Protein AF-A0A968YZK9-F1 (afdb_monomer_lite)

pLDDT: mean 77.74, std 13.96, range [34.81, 93.5]

Radius of gyration: 18.29 Å; chains: 1; bounding box: 26×36×50 Å

Sequence (64 aa):
MQTKTVEIKAMDREDRDWLESDLSHLSELEPYDWGDVDPEAIGQPICYESGVGFVIEGGKDSGQ

Foldseek 3Di:
DDDDDDPDDDQDPVNVCVVPDDCVCVVVDDPDCPDPDDPVPPDFDWDQDPPPGIDTPPDDPPDD

Secondary structure (DSSP, 8-state):
--------PPP-HHHHHHHT---GGGGGSPPP--TT--GGGSS--EEEETTTEEEETT------

Structure (mmCIF, N/CA/C/O backbone):
data_AF-A0A968YZK9-F1
#
_entry.id   AF-A0A968YZK9-F1
#
loop_
_atom_site.group_PDB
_atom_site.id
_atom_site.type_symbol
_atom_site.label_atom_id
_atom_site.label_alt_id
_atom_site.label_comp_id
_atom_site.label_asym_id
_atom_site.label_entity_id
_atom_site.label_seq_id
_atom_site.pdbx_PDB_ins_code
_atom_site.Cartn_x
_atom_site.Cartn_y
_atom_site.Cartn_z
_atom_site.occupancy
_atom_site.B_iso_or_equiv
_atom_site.auth_seq_id
_atom_site.auth_comp_id
_atom_site.auth_asym_id
_atom_site.auth_atom_id
_atom_site.pdbx_PDB_model_num
ATOM 1 N N . MET A 1 1 ? -0.993 -6.533 34.648 1.00 47.38 1 MET A N 1
ATOM 2 C CA . MET A 1 1 ? -1.397 -6.408 33.231 1.00 47.38 1 MET A CA 1
ATOM 3 C C . MET A 1 1 ? -1.484 -4.922 32.927 1.00 47.38 1 MET A C 1
ATOM 5 O O . MET A 1 1 ? -2.317 -4.255 33.524 1.00 47.38 1 MET A O 1
ATOM 9 N N . GLN A 1 2 ? -0.555 -4.379 32.138 1.00 39.69 2 GLN A N 1
ATOM 10 C CA . GLN A 1 2 ? -0.528 -2.952 31.804 1.00 39.69 2 GLN A CA 1
ATOM 11 C C . GLN A 1 2 ? -1.356 -2.749 30.527 1.00 39.69 2 GLN A C 1
ATOM 13 O O . GLN A 1 2 ? -0.977 -3.240 29.468 1.00 39.69 2 GLN A O 1
ATOM 18 N N . THR A 1 3 ? -2.495 -2.067 30.618 1.00 50.16 3 THR A N 1
ATOM 19 C CA . THR A 1 3 ? -3.271 -1.652 29.443 1.00 50.16 3 THR A CA 1
ATOM 20 C C . THR A 1 3 ? -2.623 -0.402 28.861 1.00 50.16 3 THR A C 1
ATOM 22 O O . THR A 1 3 ? -2.648 0.657 29.490 1.00 50.16 3 THR A O 1
ATOM 25 N N . LYS A 1 4 ? -2.002 -0.523 27.686 1.00 55.31 4 LYS A N 1
ATOM 26 C CA . LYS A 1 4 ? -1.457 0.624 26.958 1.00 55.31 4 LYS A CA 1
ATOM 27 C C . LYS A 1 4 ? -2.593 1.258 26.157 1.00 55.31 4 LYS A C 1
ATOM 29 O O . LYS A 1 4 ? -3.053 0.680 25.178 1.00 55.31 4 LYS A O 1
ATOM 34 N N . THR A 1 5 ? -3.064 2.416 26.603 1.00 65.19 5 THR A N 1
ATOM 35 C CA . THR A 1 5 ? -4.002 3.247 25.842 1.00 65.19 5 THR A CA 1
ATOM 36 C C . THR A 1 5 ? -3.300 3.724 24.572 1.00 65.19 5 THR A C 1
ATOM 38 O O . THR A 1 5 ? -2.223 4.314 24.649 1.00 65.19 5 THR A O 1
ATOM 41 N N . VAL A 1 6 ? -3.879 3.427 23.410 1.00 66.75 6 VAL A N 1
ATOM 42 C CA . VAL A 1 6 ? -3.410 3.949 22.123 1.00 66.75 6 VAL A CA 1
ATOM 43 C C . VAL A 1 6 ? -4.179 5.238 21.856 1.00 66.75 6 VAL A C 1
ATOM 45 O O . VAL A 1 6 ? -5.388 5.210 21.645 1.00 66.75 6 VAL A O 1
ATOM 48 N N . GLU A 1 7 ? -3.481 6.367 21.915 1.00 66.69 7 GLU A N 1
ATOM 49 C CA . GLU A 1 7 ? -4.010 7.664 21.490 1.00 66.69 7 GLU A CA 1
ATOM 50 C C . GLU A 1 7 ? -4.179 7.632 19.965 1.00 66.69 7 GLU A C 1
ATOM 52 O O . GLU A 1 7 ? -3.192 7.556 19.229 1.00 66.69 7 GLU A O 1
ATOM 57 N N . ILE A 1 8 ? -5.420 7.659 19.475 1.00 70.12 8 ILE A N 1
ATOM 58 C CA . ILE A 1 8 ? -5.670 7.823 18.041 1.00 70.12 8 ILE A CA 1
ATOM 59 C C . ILE A 1 8 ? -5.471 9.301 17.722 1.00 70.12 8 ILE A C 1
ATOM 61 O O . ILE A 1 8 ? -6.304 10.139 18.069 1.00 70.12 8 ILE A O 1
ATOM 65 N N . LYS A 1 9 ? -4.336 9.619 17.087 1.00 78.31 9 LYS A N 1
ATOM 66 C CA . LYS A 1 9 ? -4.047 10.967 16.591 1.00 78.31 9 LYS A CA 1
ATOM 67 C C . LYS A 1 9 ? -5.183 11.389 15.652 1.00 78.31 9 LYS A C 1
ATOM 69 O O . LYS A 1 9 ? -5.551 10.645 14.745 1.00 78.31 9 LYS A O 1
ATOM 74 N N . ALA A 1 10 ? -5.738 12.579 15.878 1.00 83.12 10 ALA A N 1
ATOM 75 C CA . ALA A 1 10 ? -6.702 13.161 14.955 1.00 83.12 10 ALA A CA 1
ATOM 76 C C . ALA A 1 10 ? -6.037 13.387 13.589 1.00 83.12 10 ALA A C 1
ATOM 78 O O . ALA A 1 10 ? -4.936 13.934 13.532 1.00 83.12 10 ALA A O 1
ATOM 79 N N . MET A 1 11 ? -6.725 12.973 12.521 1.00 85.94 11 MET A N 1
ATOM 80 C CA . MET A 1 11 ? -6.290 13.168 11.137 1.00 85.94 11 MET A CA 1
ATOM 81 C C . MET A 1 11 ? -6.093 14.659 10.870 1.00 85.94 11 MET A C 1
ATOM 83 O O . MET A 1 11 ? -7.046 15.443 10.977 1.00 85.94 11 MET A O 1
ATOM 87 N N . ASP A 1 12 ? -4.865 15.049 10.555 1.00 91.25 12 ASP A N 1
ATOM 88 C CA . ASP A 1 12 ? -4.559 16.419 10.187 1.00 91.25 12 ASP A CA 1
ATOM 89 C C . ASP A 1 12 ? -4.842 16.670 8.696 1.00 91.25 12 ASP A C 1
ATOM 91 O O . ASP A 1 12 ? -5.439 15.854 7.988 1.00 91.25 12 ASP A O 1
ATOM 95 N N . ARG A 1 13 ? -4.536 17.884 8.238 1.00 93.50 13 ARG A N 1
ATOM 96 C CA . ARG A 1 13 ? -4.810 18.280 6.857 1.00 93.50 13 ARG A CA 1
ATOM 97 C C . ARG A 1 13 ? -3.932 17.516 5.867 1.00 93.50 13 ARG A C 1
ATOM 99 O O . ARG A 1 13 ? -4.438 17.136 4.822 1.00 93.50 13 ARG A O 1
ATOM 106 N N . GLU A 1 14 ? -2.658 17.314 6.189 1.00 92.56 14 GLU A N 1
ATOM 107 C CA . GLU A 1 14 ? -1.739 16.577 5.321 1.00 92.56 14 GLU A CA 1
ATOM 108 C C . GLU A 1 14 ? -2.205 15.126 5.197 1.00 92.56 14 GLU A C 1
ATOM 110 O O . GLU A 1 14 ? -2.303 14.613 4.085 1.00 92.56 14 GLU A O 1
ATOM 115 N N . ASP A 1 15 ? -2.613 14.513 6.315 1.00 91.38 15 ASP A N 1
ATOM 116 C CA . ASP A 1 15 ? -3.192 13.166 6.316 1.00 91.38 15 ASP A CA 1
ATOM 117 C C . ASP A 1 15 ? -4.395 13.068 5.351 1.00 91.38 15 ASP A C 1
ATOM 119 O O . ASP A 1 15 ? -4.557 12.082 4.631 1.00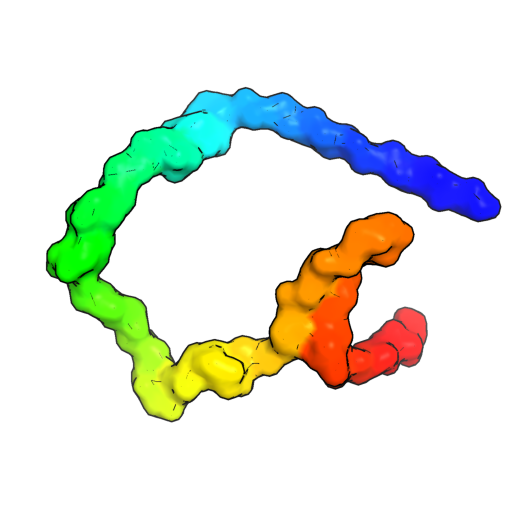 91.38 15 ASP A O 1
ATOM 123 N N . ARG A 1 16 ? -5.245 14.104 5.309 1.00 91.88 16 ARG A N 1
ATOM 124 C CA . ARG A 1 16 ? -6.405 14.159 4.407 1.00 91.88 16 ARG A CA 1
ATOM 125 C C . ARG A 1 16 ? -6.010 14.372 2.951 1.00 91.88 16 ARG A C 1
ATOM 127 O O . ARG A 1 16 ? -6.530 13.667 2.095 1.00 91.88 16 ARG A O 1
ATOM 134 N N . ASP A 1 17 ? -5.096 15.300 2.686 1.00 91.50 17 ASP A N 1
ATOM 135 C CA . ASP A 1 17 ? -4.620 15.592 1.333 1.00 91.50 17 ASP A CA 1
ATOM 136 C C . ASP A 1 17 ? -3.987 14.328 0.703 1.00 91.50 17 ASP A C 1
ATOM 138 O O . ASP A 1 17 ? -4.215 14.038 -0.473 1.00 91.50 17 ASP A O 1
ATOM 142 N N . TRP A 1 18 ? -3.282 13.507 1.493 1.00 89.44 18 TRP A N 1
ATOM 143 C CA . TRP A 1 18 ? -2.773 12.201 1.052 1.00 89.44 18 TRP A CA 1
ATOM 144 C C . TRP A 1 18 ? -3.880 11.186 0.753 1.00 89.44 18 TRP A C 1
ATOM 146 O O . TRP A 1 18 ? -3.830 10.514 -0.276 1.00 89.44 18 TRP A O 1
ATOM 156 N N . LEU A 1 19 ? -4.879 11.060 1.630 1.00 89.81 19 LEU A N 1
ATOM 157 C CA . LEU A 1 19 ? -5.971 10.092 1.461 1.00 89.81 19 LEU A CA 1
ATOM 158 C C . LEU A 1 19 ? -6.934 10.451 0.321 1.00 89.81 19 LEU A C 1
ATOM 160 O O . LEU A 1 19 ? -7.535 9.558 -0.272 1.00 89.81 19 LEU A O 1
ATOM 16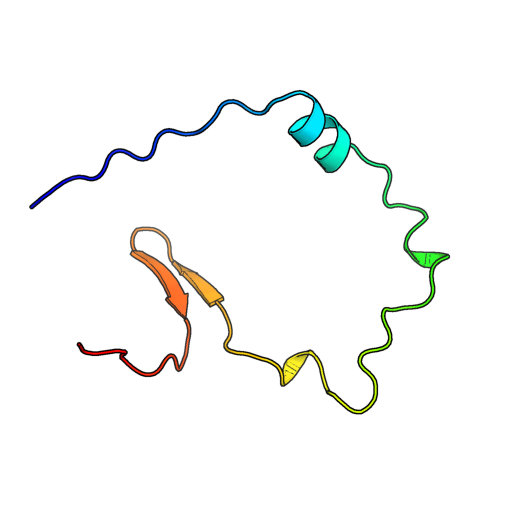4 N N . GLU A 1 20 ? -7.091 11.741 0.024 1.00 92.38 20 GLU A N 1
ATOM 165 C CA . GLU A 1 20 ? -7.966 12.257 -1.037 1.00 92.38 20 GLU A CA 1
ATOM 166 C C . GLU A 1 20 ? -7.224 12.496 -2.362 1.00 92.38 20 GLU A C 1
ATOM 168 O O . GLU A 1 20 ? -7.827 12.954 -3.334 1.00 92.38 20 GLU A O 1
ATOM 173 N N . SER A 1 21 ? -5.923 12.191 -2.418 1.00 88.75 21 SER A N 1
ATOM 174 C CA . SER A 1 21 ? -5.125 12.348 -3.633 1.00 88.75 21 SER A CA 1
ATOM 175 C C . SER A 1 21 ? -5.673 11.490 -4.774 1.00 88.75 21 SER A C 1
ATOM 177 O O . SER A 1 21 ? -5.962 10.303 -4.612 1.00 88.75 21 SER A O 1
ATOM 179 N N . ASP A 1 22 ? -5.791 12.096 -5.956 1.00 89.31 22 ASP A N 1
ATOM 180 C CA . ASP A 1 22 ? -6.234 11.401 -7.158 1.00 89.31 22 ASP A CA 1
ATOM 181 C C . ASP A 1 22 ? -5.123 10.488 -7.690 1.00 89.31 22 ASP A C 1
ATOM 183 O O . ASP A 1 22 ? -4.138 10.934 -8.279 1.00 89.31 22 ASP A O 1
ATOM 187 N N . LEU A 1 23 ? -5.297 9.186 -7.467 1.00 86.19 23 LEU A N 1
ATOM 188 C CA . LEU A 1 23 ? -4.373 8.143 -7.904 1.00 86.19 23 LEU A CA 1
ATOM 189 C C . LEU A 1 23 ? -4.727 7.567 -9.285 1.00 86.19 23 LEU A C 1
ATOM 191 O O . LEU A 1 23 ? -4.092 6.607 -9.724 1.00 86.19 23 LEU A O 1
ATOM 195 N N . SER A 1 24 ? -5.727 8.117 -9.985 1.00 85.88 24 SER A N 1
ATOM 196 C CA . SER A 1 24 ? -6.176 7.598 -11.288 1.00 85.88 24 SER A CA 1
ATOM 197 C C . SER A 1 24 ? -5.073 7.610 -12.357 1.00 85.88 24 SER A C 1
ATOM 199 O O . SER A 1 24 ? -5.009 6.715 -13.204 1.00 85.88 24 SER A O 1
ATOM 201 N N . HIS A 1 25 ? -4.143 8.558 -12.256 1.00 85.56 25 HIS A N 1
ATOM 202 C CA . HIS A 1 25 ? -3.002 8.704 -13.156 1.00 85.56 25 HIS A CA 1
ATOM 203 C C . HIS A 1 25 ? -1.790 7.825 -12.792 1.00 85.56 25 HIS A C 1
ATOM 205 O O . HIS A 1 25 ? -0.809 7.825 -13.529 1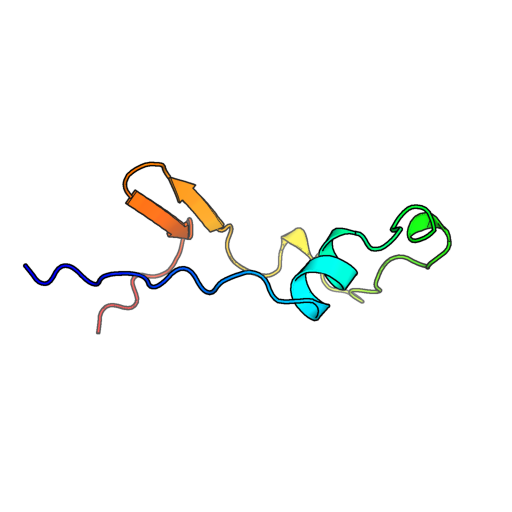.00 85.56 25 HIS A O 1
ATOM 211 N N . LEU A 1 26 ? -1.829 7.023 -11.713 1.00 82.31 26 LEU A N 1
ATOM 212 C CA . LEU A 1 26 ? -0.709 6.128 -11.360 1.00 82.31 26 LEU A CA 1
ATOM 213 C C . LEU A 1 26 ? -0.365 5.130 -12.475 1.00 82.31 26 LEU A C 1
ATOM 215 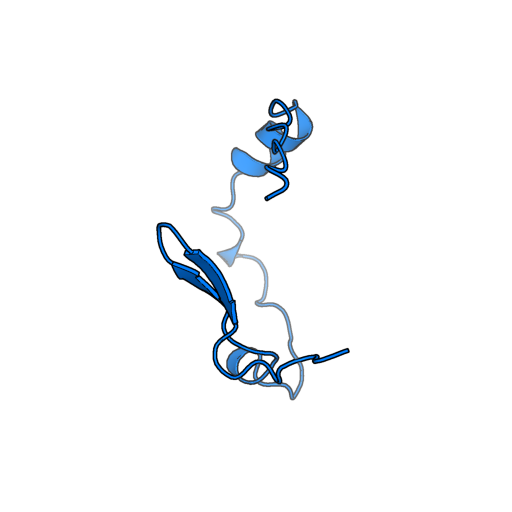O O . LEU A 1 26 ? 0.776 4.700 -12.574 1.00 82.31 26 LEU A O 1
ATOM 219 N N . SER A 1 27 ? -1.338 4.780 -13.319 1.00 78.56 27 SER A N 1
ATOM 220 C CA . SER A 1 27 ? -1.130 3.888 -14.468 1.00 78.56 27 SER A CA 1
ATOM 221 C C . SER A 1 27 ? -0.289 4.498 -15.597 1.00 78.56 27 SER A C 1
ATOM 223 O O . SER A 1 27 ? 0.193 3.765 -16.456 1.00 78.56 27 SER A O 1
ATOM 225 N N . GLU A 1 28 ? -0.112 5.823 -15.606 1.00 89.44 28 GLU A N 1
ATOM 226 C CA . GLU A 1 28 ? 0.749 6.531 -16.561 1.00 89.44 28 GLU A CA 1
ATOM 227 C C . GLU A 1 28 ? 2.224 6.490 -16.143 1.00 89.44 28 GLU A C 1
ATOM 229 O O . GLU A 1 28 ? 3.107 6.759 -16.958 1.00 89.44 28 GLU A O 1
ATOM 234 N N . LEU A 1 29 ? 2.496 6.160 -14.877 1.00 83.62 29 LEU A N 1
ATOM 235 C CA . LEU A 1 29 ? 3.842 5.971 -14.360 1.00 83.62 29 LEU A CA 1
ATOM 236 C C . LEU A 1 29 ? 4.298 4.538 -14.629 1.00 83.62 29 LEU A C 1
ATOM 238 O O . LEU A 1 29 ? 3.529 3.584 -14.496 1.00 83.62 29 LEU A O 1
ATOM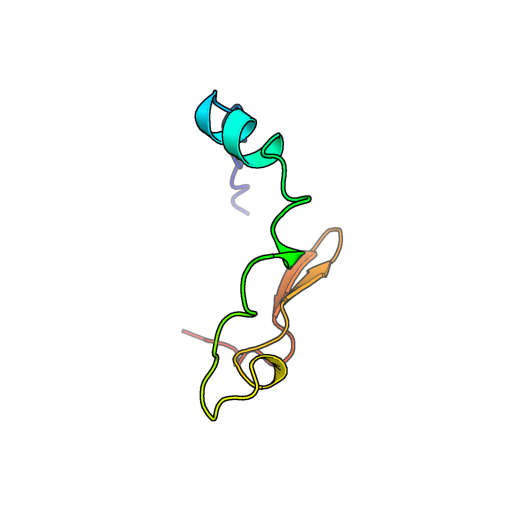 242 N N . GLU A 1 30 ? 5.573 4.384 -14.981 1.00 84.56 30 GLU A N 1
ATOM 243 C CA . GLU A 1 30 ? 6.166 3.055 -15.062 1.00 84.56 30 GLU A CA 1
ATOM 244 C C . GLU A 1 30 ? 6.112 2.384 -13.678 1.00 84.56 30 GLU A C 1
ATOM 246 O O . GLU A 1 30 ? 6.346 3.053 -12.661 1.00 84.56 30 GLU A O 1
ATOM 251 N N . PRO A 1 31 ? 5.796 1.076 -13.612 1.00 83.56 31 PRO A N 1
ATOM 252 C CA . PRO A 1 31 ? 5.904 0.323 -12.373 1.00 83.56 31 PRO A CA 1
ATOM 253 C C . PRO A 1 31 ? 7.283 0.511 -11.741 1.00 83.56 31 PRO A C 1
ATOM 255 O O . PRO A 1 31 ? 8.287 0.612 -12.444 1.00 83.56 31 PRO A O 1
ATOM 258 N N . TYR A 1 32 ? 7.329 0.536 -10.408 1.00 82.25 32 TYR A N 1
ATOM 259 C CA . TYR A 1 32 ? 8.594 0.635 -9.690 1.00 82.25 32 TYR A CA 1
ATOM 260 C C . TYR A 1 32 ? 9.527 -0.512 -10.101 1.00 82.25 32 TYR A C 1
ATOM 262 O O . TYR A 1 32 ? 9.149 -1.683 -10.013 1.00 82.25 32 TYR A O 1
ATOM 270 N N . ASP A 1 33 ? 10.733 -0.168 -10.546 1.00 86.00 33 ASP A N 1
ATOM 271 C CA . ASP A 1 33 ? 11.748 -1.140 -10.935 1.00 86.00 33 ASP A CA 1
ATOM 272 C C . ASP A 1 33 ? 12.395 -1.746 -9.683 1.00 86.00 33 ASP A C 1
ATOM 274 O O . ASP A 1 33 ? 13.213 -1.119 -9.003 1.00 86.00 33 ASP A O 1
ATOM 278 N N . TRP A 1 34 ? 12.001 -2.978 -9.363 1.00 85.75 34 TRP A N 1
ATOM 279 C CA . TRP A 1 34 ? 12.589 -3.767 -8.278 1.00 85.75 34 TRP A CA 1
ATOM 280 C C . TRP A 1 34 ? 13.947 -4.390 -8.661 1.00 85.75 34 TRP A C 1
ATOM 282 O O . TRP A 1 34 ? 14.572 -5.059 -7.833 1.00 85.75 34 TRP A O 1
ATOM 292 N N . GLY A 1 35 ? 14.432 -4.167 -9.888 1.00 87.94 35 GLY A N 1
ATOM 293 C CA . GLY A 1 35 ? 15.638 -4.786 -10.425 1.00 87.94 35 GLY A CA 1
ATOM 294 C C . GLY A 1 35 ? 15.482 -6.302 -10.554 1.00 87.94 35 GLY A C 1
ATOM 295 O O . GLY A 1 35 ? 14.446 -6.804 -10.981 1.00 87.94 35 GLY A O 1
ATOM 296 N N . ASP A 1 36 ? 16.509 -7.046 -10.142 1.00 89.19 36 ASP A N 1
ATOM 297 C CA . ASP A 1 36 ? 16.508 -8.517 -10.165 1.00 89.19 36 ASP A CA 1
ATOM 298 C C . ASP A 1 36 ? 15.759 -9.150 -8.974 1.00 89.19 36 ASP A C 1
ATOM 300 O O . ASP A 1 36 ? 15.822 -10.367 -8.772 1.00 89.19 36 ASP A O 1
ATOM 304 N N . VAL A 1 37 ? 15.101 -8.342 -8.136 1.00 88.56 37 VAL A N 1
ATOM 305 C CA . VAL A 1 37 ? 14.440 -8.821 -6.923 1.00 88.56 37 VAL A CA 1
ATOM 306 C C . VAL A 1 37 ? 12.954 -9.016 -7.179 1.00 88.56 37 VAL A C 1
ATOM 308 O O . VAL A 1 37 ? 12.258 -8.094 -7.590 1.00 88.56 37 VAL A O 1
ATOM 311 N N . ASP A 1 38 ? 12.460 -10.214 -6.876 1.00 83.25 38 ASP A N 1
ATOM 312 C CA . ASP A 1 38 ? 11.026 -10.465 -6.800 1.00 83.25 38 ASP A CA 1
ATOM 313 C C . ASP A 1 38 ? 10.463 -9.781 -5.540 1.00 83.25 38 ASP A C 1
ATOM 315 O O . ASP A 1 38 ? 10.803 -10.217 -4.435 1.00 83.25 38 ASP A O 1
ATOM 319 N N . PRO A 1 39 ? 9.630 -8.728 -5.660 1.00 81.38 39 PRO A N 1
ATOM 320 C CA . PRO A 1 39 ? 9.071 -8.030 -4.506 1.00 81.38 39 PRO A CA 1
ATOM 321 C C . PRO A 1 39 ? 8.236 -8.937 -3.601 1.00 81.38 39 PRO A C 1
ATOM 323 O O . PRO A 1 39 ? 8.196 -8.699 -2.395 1.00 81.38 39 PRO A O 1
ATOM 326 N N . GLU A 1 40 ? 7.615 -9.991 -4.139 1.00 82.19 40 GLU A N 1
ATOM 327 C CA . GLU A 1 40 ? 6.844 -10.951 -3.341 1.00 82.19 40 GLU A CA 1
ATOM 328 C C . GLU A 1 40 ? 7.750 -11.882 -2.522 1.00 82.19 40 GLU A C 1
ATOM 330 O O . GLU A 1 40 ? 7.323 -12.448 -1.516 1.00 82.19 40 GLU A O 1
ATOM 335 N N . ALA A 1 41 ? 9.024 -11.999 -2.905 1.00 81.50 41 ALA A N 1
ATOM 336 C CA . ALA A 1 41 ? 10.040 -12.714 -2.142 1.00 81.50 41 ALA A CA 1
ATOM 337 C C . ALA A 1 41 ? 10.721 -11.833 -1.075 1.00 81.50 41 ALA A C 1
ATOM 339 O O . ALA A 1 41 ? 11.519 -12.342 -0.280 1.00 81.50 41 ALA A O 1
ATOM 340 N N . ILE A 1 42 ? 10.440 -10.521 -1.037 1.00 77.19 42 ILE A N 1
ATOM 341 C CA . ILE A 1 42 ? 11.023 -9.604 -0.052 1.00 77.19 42 ILE A CA 1
ATOM 342 C C . ILE A 1 42 ? 10.129 -9.529 1.188 1.00 77.19 42 ILE A C 1
ATOM 344 O O . ILE A 1 42 ? 9.069 -8.912 1.189 1.00 77.19 42 ILE A O 1
ATOM 348 N N . GLY A 1 43 ? 10.628 -10.066 2.300 1.00 76.75 43 GLY A N 1
ATOM 349 C CA . GLY A 1 43 ? 10.022 -9.889 3.620 1.00 76.75 43 GLY A CA 1
ATOM 350 C C . GLY A 1 43 ? 9.125 -11.044 4.055 1.00 76.75 43 GLY A C 1
ATOM 351 O O . GLY A 1 43 ? 9.161 -12.137 3.497 1.00 76.75 43 GLY A O 1
ATOM 352 N N . GLN A 1 44 ? 8.381 -10.817 5.136 1.00 80.88 44 GLN A N 1
ATOM 353 C CA . GLN A 1 44 ? 7.460 -11.794 5.713 1.00 80.88 44 GLN A CA 1
ATOM 354 C C . GLN A 1 44 ? 6.042 -11.227 5.678 1.00 80.88 44 GLN A C 1
ATOM 356 O O . GLN A 1 44 ? 5.869 -10.043 5.984 1.00 80.88 44 GLN A O 1
ATOM 361 N N . PRO A 1 45 ? 5.034 -12.038 5.323 1.00 79.00 45 PRO A N 1
ATOM 362 C CA . PRO A 1 45 ? 3.665 -11.560 5.263 1.00 79.00 45 PRO A CA 1
ATOM 363 C C . PRO A 1 45 ? 3.178 -11.136 6.652 1.00 79.00 45 PRO A C 1
ATOM 365 O O . PRO A 1 45 ? 3.402 -11.824 7.653 1.00 79.00 45 PRO A O 1
ATOM 368 N N . ILE A 1 46 ? 2.514 -9.979 6.699 1.00 81.81 46 ILE A N 1
ATOM 369 C CA . ILE A 1 46 ? 1.880 -9.437 7.901 1.00 81.81 46 ILE A CA 1
ATOM 370 C C . ILE A 1 46 ? 0.368 -9.557 7.732 1.00 81.81 46 ILE A C 1
ATOM 372 O O . ILE A 1 46 ? -0.215 -8.958 6.830 1.00 81.81 46 ILE A O 1
ATOM 376 N N . CYS A 1 47 ? -0.268 -10.293 8.632 1.00 79.75 47 CYS A N 1
ATOM 377 C CA . CYS A 1 47 ? -1.709 -10.499 8.687 1.00 79.75 47 CYS A CA 1
ATOM 378 C C . CYS A 1 47 ? -2.291 -9.736 9.884 1.00 79.75 47 CYS A C 1
ATOM 380 O O . CYS A 1 47 ? -1.655 -9.644 10.928 1.00 79.75 47 CYS A O 1
ATOM 382 N N . TYR A 1 48 ? -3.500 -9.180 9.771 1.00 82.06 48 TYR A N 1
ATOM 383 C CA . TYR A 1 48 ? -4.218 -8.639 10.932 1.00 82.06 48 TYR A CA 1
ATOM 384 C C . TYR A 1 48 ? -5.277 -9.632 11.404 1.00 82.06 48 TYR A C 1
ATOM 386 O O . TYR A 1 48 ? -6.220 -9.939 10.674 1.00 82.06 48 TYR A O 1
ATOM 394 N N . GLU A 1 49 ? -5.151 -10.085 12.649 1.00 87.56 49 GLU A N 1
ATOM 395 C CA . GLU A 1 49 ? -6.125 -10.944 13.311 1.00 87.56 49 GLU A CA 1
ATOM 396 C C . GLU A 1 49 ? -6.946 -10.145 14.330 1.00 87.56 49 GLU A C 1
ATOM 398 O O . GLU A 1 49 ? -6.418 -9.503 15.246 1.00 87.56 49 GLU A O 1
ATOM 403 N N . SER A 1 50 ? -8.273 -10.193 14.191 1.00 81.12 50 SER A N 1
ATOM 404 C CA . SER A 1 50 ? -9.184 -9.497 15.103 1.00 81.12 50 SER A CA 1
ATOM 405 C C . SER A 1 50 ? -9.029 -10.018 16.537 1.00 81.12 50 SER A C 1
ATOM 407 O O . SER A 1 50 ? -9.113 -11.217 16.786 1.00 81.12 50 SER A O 1
ATOM 409 N N . GLY A 1 51 ? -8.802 -9.111 17.490 1.00 85.31 51 GLY A N 1
ATOM 410 C CA . GLY A 1 51 ? -8.589 -9.451 18.903 1.00 85.31 51 GLY A CA 1
ATOM 411 C C . GLY A 1 51 ? -7.159 -9.873 19.265 1.00 85.31 51 GLY A C 1
ATOM 412 O O . GLY A 1 51 ? -6.857 -9.965 20.453 1.00 85.31 51 GLY A O 1
ATOM 413 N N . VAL A 1 52 ? -6.278 -10.062 18.277 1.00 82.75 52 VAL A N 1
ATOM 414 C CA . VAL A 1 52 ? -4.861 -10.421 18.471 1.00 82.75 52 VAL A CA 1
ATOM 415 C C . VAL A 1 52 ? -3.938 -9.277 18.035 1.00 82.75 52 VAL A C 1
ATOM 417 O O . VAL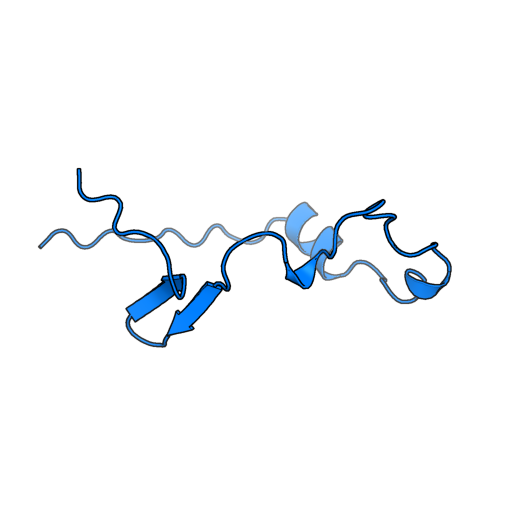 A 1 52 ? -3.001 -8.939 18.754 1.00 82.75 52 VAL A O 1
ATOM 420 N N . GLY A 1 53 ? -4.242 -8.615 16.914 1.00 80.69 53 GLY A N 1
ATOM 421 C CA . GLY A 1 53 ? -3.415 -7.559 16.327 1.00 80.69 53 GLY A CA 1
ATOM 422 C C . GLY A 1 53 ? -2.698 -8.021 15.056 1.00 80.69 53 GLY A C 1
ATOM 423 O O . GLY A 1 53 ? -3.148 -8.948 14.389 1.00 80.69 53 GLY A O 1
ATOM 424 N N . PHE A 1 54 ? -1.601 -7.353 14.693 1.00 82.62 54 PHE A N 1
ATOM 425 C CA . PHE A 1 54 ? -0.775 -7.763 13.554 1.00 82.62 54 PHE A CA 1
ATOM 426 C C . PHE A 1 54 ? 0.077 -8.990 13.911 1.00 82.62 54 PHE A C 1
ATOM 428 O O . PHE A 1 54 ? 0.781 -8.987 14.920 1.00 82.62 54 PHE A O 1
ATOM 435 N N . VAL A 1 55 ? 0.031 -10.011 13.061 1.00 82.25 55 VAL A N 1
ATOM 436 C CA . VAL A 1 55 ? 0.753 -11.281 13.157 1.00 82.25 55 VAL A CA 1
ATOM 437 C C . VAL A 1 55 ? 1.667 -11.393 11.940 1.00 82.25 55 VAL A C 1
ATOM 439 O O . VAL A 1 55 ? 1.221 -11.211 10.812 1.00 82.25 55 VAL A O 1
ATOM 442 N N . ILE A 1 56 ? 2.951 -11.669 12.160 1.00 78.00 56 ILE A N 1
ATOM 443 C CA . ILE A 1 56 ? 3.917 -11.908 11.081 1.00 78.00 56 ILE A CA 1
ATOM 444 C C . ILE A 1 56 ? 4.034 -13.420 10.908 1.00 78.00 56 ILE A C 1
ATOM 446 O O . ILE A 1 56 ? 4.539 -14.108 11.800 1.00 78.00 56 ILE A O 1
ATOM 450 N N . GLU A 1 57 ? 3.563 -13.953 9.786 1.00 69.31 57 GLU A N 1
ATOM 451 C CA . GLU A 1 57 ? 3.650 -15.391 9.534 1.00 69.31 57 GLU A CA 1
ATOM 452 C C . GLU A 1 57 ? 5.105 -15.784 9.228 1.00 69.31 57 GLU A C 1
ATOM 454 O O . GLU A 1 57 ? 5.770 -15.214 8.362 1.00 69.31 57 GLU A O 1
ATOM 459 N N . GLY A 1 58 ? 5.635 -16.754 9.980 1.00 65.25 58 GLY A N 1
ATOM 460 C CA . GLY A 1 58 ? 7.017 -17.227 9.836 1.00 65.25 58 GLY A CA 1
ATOM 461 C C . GLY A 1 58 ? 8.083 -16.332 10.479 1.00 65.25 58 GLY A C 1
ATOM 462 O O . GLY A 1 58 ? 9.275 -16.623 10.344 1.00 65.25 58 GLY A O 1
ATOM 463 N N . GLY A 1 59 ? 7.692 -15.269 11.190 1.00 57.97 59 GLY A N 1
ATOM 464 C CA . GLY A 1 59 ? 8.600 -14.461 12.003 1.00 57.97 59 GLY A CA 1
ATOM 465 C C . GLY A 1 59 ? 9.361 -15.325 12.998 1.00 57.97 59 GLY A C 1
ATOM 466 O O . GLY A 1 59 ? 8.754 -16.018 13.812 1.00 57.97 59 GLY A O 1
ATOM 467 N N . LYS A 1 60 ? 10.698 -15.301 12.927 1.00 56.78 60 LYS A N 1
ATOM 468 C CA . LYS A 1 60 ? 11.538 -15.863 13.986 1.00 56.78 60 LYS A CA 1
ATOM 469 C C . LYS A 1 60 ? 11.122 -15.177 15.281 1.00 56.78 60 LYS A C 1
ATOM 471 O O . LYS A 1 60 ? 11.138 -13.948 15.336 1.00 56.78 60 LYS A O 1
ATOM 476 N N . ASP A 1 61 ? 10.768 -15.956 16.293 1.00 56.62 61 ASP A N 1
ATOM 477 C CA . ASP A 1 61 ? 10.644 -15.472 17.655 1.00 56.62 61 ASP A CA 1
ATOM 478 C C . ASP A 1 61 ? 11.960 -14.783 18.027 1.00 56.62 61 ASP A C 1
ATOM 480 O O . ASP A 1 61 ? 12.975 -15.414 18.311 1.00 56.62 61 ASP A O 1
ATOM 484 N N . SER A 1 62 ? 11.977 -13.454 17.989 1.00 50.88 62 SER A N 1
ATOM 485 C CA . SER A 1 62 ? 12.996 -12.659 18.659 1.00 50.88 62 SER A CA 1
ATOM 486 C C . SER A 1 62 ? 12.710 -12.737 20.157 1.00 50.88 62 SER A C 1
ATOM 488 O O . SER A 1 62 ? 12.293 -11.779 20.799 1.00 50.88 62 SER A O 1
ATOM 490 N N . GLY A 1 63 ? 12.902 -13.934 20.712 1.00 48.00 63 GLY A N 1
ATOM 491 C CA . GLY A 1 63 ? 13.136 -14.109 22.127 1.00 48.00 63 GLY A CA 1
ATOM 492 C C . GLY A 1 63 ? 14.474 -13.469 22.466 1.00 48.00 63 GLY A C 1
ATOM 493 O O . GLY A 1 63 ? 15.514 -14.094 22.267 1.00 48.00 63 GLY A O 1
ATOM 494 N N . GLN A 1 64 ? 14.428 -12.229 22.954 1.00 34.81 64 GLN A N 1
ATOM 495 C CA . GLN A 1 64 ? 15.234 -11.741 24.077 1.00 34.81 64 GLN A CA 1
ATOM 496 C C . GLN A 1 64 ? 14.717 -10.399 24.591 1.00 34.81 64 GLN A C 1
ATOM 498 O O . GLN A 1 64 ? 14.551 -9.468 23.774 1.00 34.81 64 GLN A O 1
#